Protein AF-A0AAD0U2V0-F1 (afdb_monomer)

Solvent-accessible surface area (backbone atoms only — not comparable to full-atom values): 5505 Å² total; per-residue (Å²): 128,58,33,36,34,56,48,86,55,81,81,48,82,81,71,59,89,82,63,48,70,65,32,49,54,41,51,51,55,47,60,78,68,34,61,92,52,32,42,42,55,69,56,50,54,50,53,26,47,76,68,74,39,52,74,67,54,44,52,52,25,54,48,51,34,39,76,74,47,47,35,44,78,46,70,86,82,62,88,74,77,80,71,85,75,82,80,78,79,133

Radius of gyration: 14.72 Å; Cα contacts (8 Å, |Δi|>4): 85; chains: 1; bounding box: 36×40×38 Å

Structure (mmCIF, N/CA/C/O backbone):
data_AF-A0AAD0U2V0-F1
#
_entry.id   AF-A0AAD0U2V0-F1
#
loop_
_atom_site.group_PDB
_atom_site.id
_atom_site.type_symbol
_atom_site.label_atom_id
_atom_site.label_alt_id
_atom_site.label_comp_id
_atom_site.label_asym_id
_atom_site.label_entity_id
_atom_site.label_seq_id
_atom_site.pdbx_PDB_ins_code
_atom_site.Cartn_x
_atom_site.Cartn_y
_atom_site.Cartn_z
_atom_site.occupancy
_atom_site.B_iso_or_equiv
_atom_site.auth_seq_id
_atom_site.auth_comp_id
_atom_site.auth_asym_id
_atom_site.auth_atom_id
_atom_site.pdbx_PDB_model_num
ATOM 1 N N . MET A 1 1 ? 4.530 1.066 17.735 1.00 51.88 1 MET A N 1
ATOM 2 C CA . MET A 1 1 ? 4.739 1.765 16.442 1.00 51.88 1 MET A CA 1
ATOM 3 C C . MET A 1 1 ? 3.500 1.555 15.587 1.00 51.88 1 MET A C 1
ATOM 5 O O . MET A 1 1 ? 2.945 0.467 15.692 1.00 51.88 1 MET A O 1
ATOM 9 N N . PRO A 1 2 ? 3.050 2.547 14.798 1.00 62.94 2 PRO A N 1
ATOM 10 C CA . PRO A 1 2 ? 1.899 2.375 13.913 1.00 62.94 2 PRO A CA 1
ATOM 11 C C . PRO A 1 2 ? 2.189 1.261 12.900 1.00 62.94 2 PRO A C 1
ATOM 13 O O . PRO A 1 2 ? 3.257 1.238 12.272 1.00 62.94 2 PRO A O 1
ATOM 16 N N . LEU A 1 3 ? 1.260 0.315 12.809 1.00 72.62 3 LEU A N 1
ATOM 17 C CA . LEU A 1 3 ? 1.320 -0.827 11.902 1.00 72.62 3 LEU A CA 1
ATOM 18 C C . LEU A 1 3 ? 0.342 -0.591 10.756 1.00 72.62 3 LEU A C 1
ATOM 20 O O . LEU A 1 3 ? -0.753 -0.081 10.971 1.00 72.62 3 LEU A O 1
ATOM 24 N N . ILE A 1 4 ? 0.753 -0.972 9.560 1.00 74.12 4 ILE A N 1
ATOM 25 C CA . ILE A 1 4 ? -0.063 -1.044 8.359 1.00 74.12 4 ILE A CA 1
ATOM 26 C C . ILE A 1 4 ? -0.467 -2.510 8.228 1.00 74.12 4 ILE A C 1
ATOM 28 O O . ILE A 1 4 ? 0.408 -3.377 8.178 1.00 74.12 4 ILE A O 1
ATOM 32 N N . LYS A 1 5 ? -1.766 -2.802 8.243 1.00 77.12 5 LYS A N 1
ATOM 33 C CA . LYS A 1 5 ? -2.296 -4.134 7.928 1.00 77.12 5 LYS A CA 1
ATOM 34 C C . LYS A 1 5 ? -2.811 -4.130 6.498 1.00 77.12 5 LYS A C 1
ATOM 36 O O . LYS A 1 5 ? -3.499 -3.188 6.115 1.00 77.12 5 LYS A O 1
ATOM 41 N N . PHE A 1 6 ? -2.506 -5.180 5.744 1.00 71.62 6 PHE A N 1
ATOM 42 C CA . PHE A 1 6 ? -3.088 -5.375 4.419 1.00 71.62 6 PHE A CA 1
ATOM 43 C C . PHE A 1 6 ? -4.485 -5.954 4.583 1.00 71.62 6 PHE A C 1
ATOM 45 O O . PHE A 1 6 ? -4.675 -6.992 5.225 1.00 71.62 6 PHE A O 1
ATOM 52 N N . THR A 1 7 ? -5.462 -5.279 4.000 1.00 66.25 7 THR A N 1
ATOM 53 C CA . THR A 1 7 ? -6.814 -5.800 3.853 1.00 66.25 7 THR A CA 1
ATOM 54 C C . THR A 1 7 ? -6.781 -6.629 2.579 1.00 66.25 7 THR A C 1
ATOM 56 O O . THR A 1 7 ? -6.874 -6.097 1.480 1.00 66.25 7 THR A O 1
ATOM 59 N N . VAL A 1 8 ? -6.511 -7.932 2.695 1.00 59.03 8 VAL A N 1
ATOM 60 C CA . VAL A 1 8 ? -6.450 -8.805 1.516 1.00 59.03 8 VAL A CA 1
ATOM 61 C C . VAL A 1 8 ? -7.841 -8.865 0.887 1.00 59.03 8 VAL A C 1
ATOM 63 O O . VAL A 1 8 ? -8.681 -9.652 1.311 1.00 59.03 8 VAL A O 1
ATOM 66 N N . VAL A 1 9 ? -8.075 -8.054 -0.141 1.00 54.06 9 VAL A N 1
ATOM 67 C CA . VAL A 1 9 ? -9.146 -8.270 -1.111 1.00 54.06 9 VAL A CA 1
ATOM 68 C C . VAL A 1 9 ? -8.460 -8.641 -2.418 1.00 54.06 9 VAL A C 1
ATOM 70 O O . VAL A 1 9 ? -8.234 -7.817 -3.299 1.00 54.06 9 VAL A O 1
ATOM 73 N N . ALA A 1 10 ? -8.082 -9.918 -2.512 1.00 50.00 10 ALA A N 1
ATOM 74 C CA . ALA A 1 10 ? -7.487 -10.512 -3.710 1.00 50.00 10 ALA A CA 1
ATOM 75 C C . ALA A 1 10 ? -8.385 -10.371 -4.959 1.00 50.00 10 ALA A C 1
ATOM 77 O O . ALA A 1 10 ? -7.910 -10.555 -6.074 1.00 50.00 10 ALA A O 1
ATOM 78 N N . GLU A 1 11 ? -9.658 -10.007 -4.783 1.00 46.75 11 GLU A N 1
ATOM 79 C CA . GLU A 1 11 ? -10.610 -9.774 -5.870 1.00 46.75 11 GLU A CA 1
ATOM 80 C C . GLU A 1 11 ? -10.412 -8.431 -6.598 1.00 46.75 11 GLU A C 1
ATOM 82 O O . GLU A 1 11 ? -10.847 -8.319 -7.739 1.00 46.75 11 GLU A O 1
ATOM 87 N N . ARG A 1 12 ? -9.733 -7.431 -6.004 1.00 51.06 12 ARG A N 1
ATOM 88 C CA . ARG A 1 12 ? -9.543 -6.097 -6.629 1.00 51.06 12 ARG A CA 1
ATOM 89 C C . ARG A 1 12 ? -8.196 -5.882 -7.318 1.00 51.06 12 ARG A C 1
ATOM 91 O O . ARG A 1 12 ? -8.101 -5.083 -8.240 1.00 51.06 12 ARG A O 1
ATOM 98 N N . LEU A 1 13 ? -7.181 -6.669 -6.955 1.00 53.88 13 LEU A N 1
ATOM 99 C CA . LEU A 1 13 ? -5.821 -6.560 -7.508 1.00 53.88 13 LEU A CA 1
ATOM 100 C C . LEU A 1 13 ? -5.728 -6.785 -9.029 1.00 53.88 13 LEU A C 1
ATOM 102 O O . LEU A 1 13 ? -4.702 -6.465 -9.618 1.00 53.88 13 LEU A O 1
ATOM 106 N N . PHE A 1 14 ? -6.765 -7.343 -9.660 1.00 51.62 14 PHE A N 1
ATOM 107 C CA . PHE A 1 14 ? -6.774 -7.638 -11.093 1.00 51.62 14 PHE A CA 1
ATOM 108 C C . PHE A 1 14 ? -7.612 -6.660 -11.938 1.00 51.62 14 PHE A C 1
ATOM 110 O O . PHE A 1 14 ? -7.636 -6.837 -13.155 1.00 51.62 14 PHE A O 1
ATOM 117 N N . VAL A 1 15 ? -8.306 -5.671 -11.343 1.00 52.38 15 VAL A N 1
ATOM 118 C CA . VAL A 1 15 ? -9.280 -4.826 -12.081 1.00 52.38 15 VAL A CA 1
ATOM 119 C C . VAL A 1 15 ? -9.358 -3.354 -11.616 1.00 52.38 15 VAL A C 1
ATOM 121 O O . VAL A 1 15 ? -10.210 -2.625 -12.108 1.00 52.38 15 VAL A O 1
ATOM 124 N N . ASP A 1 16 ? -8.512 -2.871 -10.699 1.00 59.19 16 ASP A N 1
ATOM 125 C CA . ASP A 1 16 ? -8.549 -1.444 -10.323 1.00 59.19 16 ASP A CA 1
ATOM 126 C C . ASP A 1 16 ? -7.651 -0.594 -11.238 1.00 59.19 16 ASP A C 1
ATOM 128 O O . ASP A 1 16 ? -6.463 -0.411 -10.976 1.00 59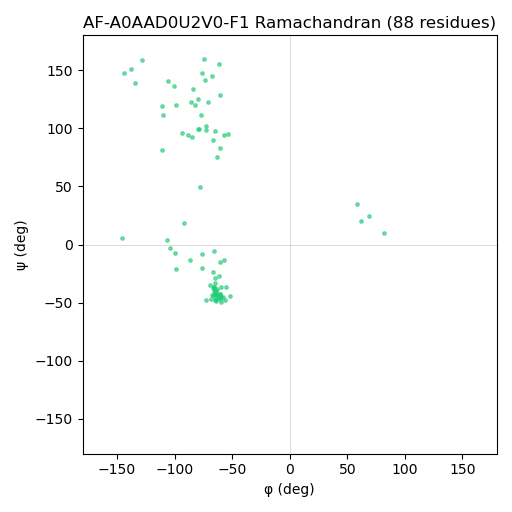.19 16 ASP A O 1
ATOM 132 N N . ASP A 1 17 ? -8.253 -0.016 -12.284 1.00 64.69 17 ASP A N 1
ATOM 133 C CA . ASP A 1 17 ? -7.662 1.048 -13.122 1.00 64.69 17 ASP A CA 1
ATOM 134 C C . ASP A 1 17 ? -7.445 2.369 -12.345 1.00 64.69 17 ASP A C 1
ATOM 136 O O . ASP A 1 17 ? -6.892 3.333 -12.876 1.00 64.69 17 ASP A O 1
ATOM 140 N N . GLU A 1 18 ? -7.897 2.434 -11.089 1.00 73.38 18 GLU A N 1
ATOM 141 C CA . GLU A 1 18 ? -7.797 3.608 -10.217 1.00 73.38 18 GLU A CA 1
ATOM 142 C C . GLU A 1 18 ? -6.468 3.685 -9.452 1.00 73.38 18 GLU A C 1
ATOM 144 O O . GLU A 1 18 ? -6.159 4.737 -8.899 1.00 73.38 18 GLU A O 1
ATOM 149 N N . LEU A 1 19 ? -5.677 2.602 -9.419 1.00 78.12 19 LEU A N 1
ATOM 150 C CA . LEU A 1 19 ? -4.412 2.572 -8.687 1.00 78.12 19 LEU A CA 1
ATOM 151 C C . LEU A 1 19 ? -3.267 3.133 -9.538 1.00 78.12 19 LEU A C 1
ATOM 153 O O . LEU A 1 19 ? -2.944 2.609 -10.608 1.00 78.12 19 LEU A O 1
ATOM 157 N N . SER A 1 20 ? -2.596 4.166 -9.035 1.00 85.06 20 SER A N 1
ATOM 158 C CA . SER A 1 20 ? -1.412 4.724 -9.678 1.00 85.06 20 SER A CA 1
ATOM 159 C C . SER A 1 20 ? -0.277 3.699 -9.784 1.00 85.06 20 SER A C 1
ATOM 161 O O . SER A 1 20 ? -0.155 2.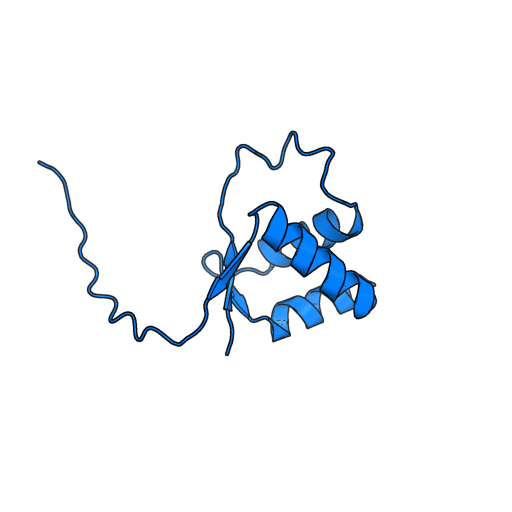762 -8.990 1.00 85.06 20 SER A O 1
ATOM 163 N N . MET A 1 21 ? 0.619 3.900 -10.754 1.00 84.44 21 MET A N 1
ATOM 164 C CA . MET A 1 21 ? 1.810 3.054 -10.901 1.00 84.44 21 MET A CA 1
ATOM 165 C C . MET A 1 21 ? 2.705 3.089 -9.653 1.00 84.44 21 MET A C 1
ATOM 167 O O . MET A 1 21 ? 3.237 2.049 -9.264 1.00 84.44 21 MET A O 1
ATOM 171 N N . ASP A 1 22 ? 2.821 4.251 -9.002 1.00 85.31 22 ASP A N 1
ATOM 172 C CA . ASP A 1 22 ? 3.569 4.418 -7.750 1.00 85.31 22 ASP A CA 1
ATOM 173 C C . ASP A 1 22 ? 2.895 3.636 -6.606 1.00 85.31 22 ASP A C 1
ATOM 175 O O . ASP A 1 22 ? 3.568 2.930 -5.849 1.00 85.31 22 ASP A O 1
ATOM 179 N N . GLY A 1 23 ? 1.561 3.691 -6.521 1.00 84.31 23 GLY A N 1
ATOM 180 C CA . GLY A 1 23 ? 0.742 2.917 -5.586 1.00 84.31 23 GLY A CA 1
ATOM 181 C C . GLY A 1 23 ? 0.885 1.410 -5.782 1.00 84.31 23 GLY A C 1
ATOM 182 O O . GLY A 1 23 ? 1.092 0.674 -4.814 1.00 84.31 23 GLY A O 1
ATOM 183 N N . LEU A 1 24 ? 0.866 0.942 -7.030 1.00 83.75 24 LEU A N 1
ATOM 184 C CA . LEU A 1 24 ? 1.033 -0.468 -7.382 1.00 83.75 24 LEU A CA 1
ATOM 185 C C . LEU A 1 24 ? 2.449 -0.968 -7.078 1.00 83.75 24 LEU A C 1
ATOM 187 O O . LEU A 1 24 ? 2.617 -2.043 -6.493 1.00 83.75 24 LEU A O 1
ATOM 191 N N . GLN A 1 25 ? 3.470 -0.179 -7.420 1.00 84.81 25 GLN A N 1
ATOM 192 C CA . GLN A 1 25 ? 4.864 -0.502 -7.123 1.00 84.81 25 GLN A CA 1
ATOM 193 C C . GLN A 1 25 ? 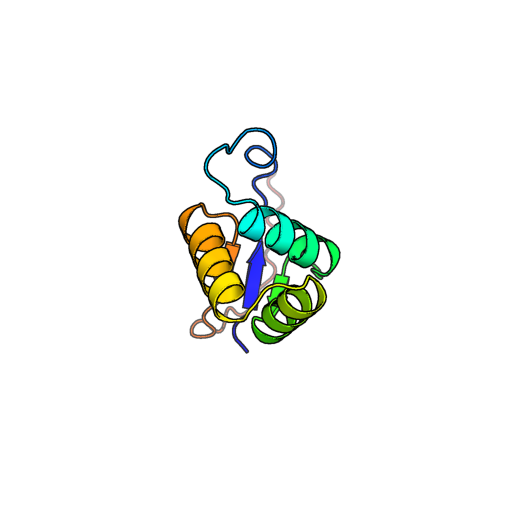5.102 -0.576 -5.612 1.00 84.81 25 GLN A C 1
ATOM 195 O O . GLN A 1 25 ? 5.716 -1.531 -5.122 1.00 84.81 25 GLN A O 1
ATOM 200 N N . LEU A 1 26 ? 4.575 0.394 -4.860 1.00 85.50 26 LEU A N 1
ATOM 201 C CA . LEU A 1 26 ? 4.670 0.391 -3.409 1.00 85.50 26 LEU A CA 1
ATOM 202 C C . LEU A 1 26 ? 3.916 -0.805 -2.819 1.00 85.50 26 LEU A C 1
ATOM 204 O O . LEU A 1 26 ? 4.481 -1.527 -2.001 1.00 85.50 26 LEU A O 1
ATOM 208 N N . LEU A 1 27 ? 2.687 -1.080 -3.259 1.00 83.56 27 LEU A N 1
ATOM 209 C CA . LEU A 1 27 ? 1.895 -2.218 -2.789 1.00 83.56 27 LEU A CA 1
ATOM 210 C C . LEU A 1 27 ? 2.617 -3.551 -3.013 1.00 83.56 27 LEU A C 1
ATOM 212 O O . LEU A 1 27 ? 2.685 -4.363 -2.090 1.00 83.56 27 LEU A O 1
ATOM 216 N N . ALA A 1 28 ? 3.210 -3.761 -4.189 1.00 83.00 28 ALA A N 1
ATOM 217 C CA . ALA A 1 28 ? 3.990 -4.960 -4.484 1.00 83.00 28 ALA A CA 1
ATOM 218 C C . ALA A 1 28 ? 5.180 -5.108 -3.522 1.00 83.00 28 ALA A C 1
ATOM 220 O O . ALA A 1 28 ? 5.342 -6.155 -2.888 1.00 83.00 28 ALA A O 1
ATOM 221 N N . ALA A 1 29 ? 5.965 -4.042 -3.337 1.00 83.19 29 ALA A N 1
ATOM 222 C CA . ALA A 1 29 ? 7.100 -4.039 -2.416 1.00 83.19 29 ALA A CA 1
ATOM 223 C C . ALA A 1 29 ? 6.671 -4.320 -0.967 1.00 83.19 29 ALA A C 1
ATOM 225 O O . ALA A 1 29 ? 7.312 -5.094 -0.249 1.00 83.19 29 ALA A O 1
ATOM 226 N N . LEU A 1 30 ? 5.565 -3.714 -0.545 1.00 83.31 30 LEU A N 1
ATOM 227 C CA . LEU A 1 30 ? 4.991 -3.862 0.782 1.00 83.31 30 LEU A CA 1
ATOM 228 C C . LEU A 1 30 ? 4.474 -5.284 1.036 1.00 83.31 30 LEU A C 1
ATOM 230 O O . LEU A 1 30 ? 4.764 -5.845 2.092 1.00 83.31 30 LEU A O 1
ATOM 234 N N . VAL A 1 31 ? 3.764 -5.888 0.079 1.00 79.94 31 VAL A N 1
ATOM 235 C CA . VAL A 1 31 ? 3.242 -7.261 0.178 1.00 79.94 31 VAL A CA 1
ATOM 236 C C . VAL A 1 31 ? 4.386 -8.270 0.241 1.00 79.94 31 VAL A C 1
ATOM 238 O O . VAL A 1 31 ? 4.390 -9.111 1.145 1.00 79.94 31 VAL A O 1
ATOM 241 N N . SER A 1 32 ? 5.385 -8.154 -0.641 1.00 77.56 32 SER A N 1
ATOM 242 C CA . SER A 1 32 ?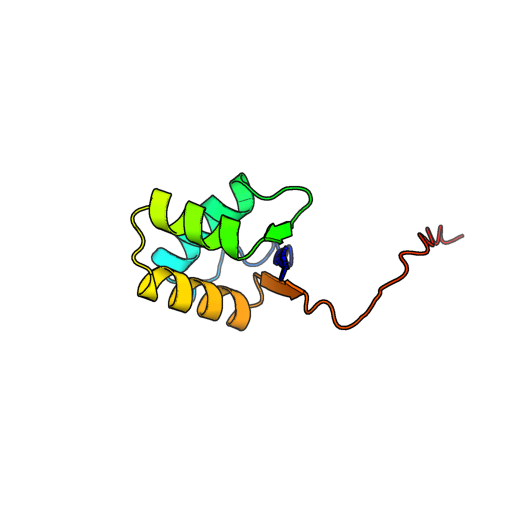 6.541 -9.064 -0.687 1.00 77.56 32 SER A CA 1
ATOM 243 C C . SER A 1 32 ? 7.382 -9.051 0.589 1.00 77.56 32 SER A C 1
ATOM 245 O O . SER A 1 32 ? 8.005 -10.056 0.922 1.00 77.56 32 SER A O 1
ATOM 247 N N . ASN A 1 33 ? 7.380 -7.936 1.321 1.00 79.06 33 ASN A N 1
ATOM 248 C CA . ASN A 1 33 ? 8.142 -7.768 2.560 1.00 79.06 33 ASN A CA 1
ATOM 249 C C . ASN A 1 33 ? 7.261 -7.781 3.819 1.00 79.06 33 ASN A C 1
ATOM 251 O O . ASN A 1 33 ? 7.749 -7.572 4.935 1.00 79.06 33 ASN A O 1
ATOM 255 N N . SER A 1 34 ? 5.959 -8.024 3.665 1.00 75.69 34 SER A N 1
ATOM 256 C CA . SER A 1 34 ? 5.041 -8.116 4.792 1.00 75.69 34 SER A CA 1
ATOM 257 C C . SER A 1 34 ? 5.250 -9.425 5.550 1.00 75.69 34 SER A C 1
ATOM 259 O O . SER A 1 34 ? 5.445 -10.495 4.972 1.00 75.69 34 SER A O 1
ATOM 261 N N . LYS A 1 35 ? 5.162 -9.366 6.880 1.00 72.19 35 LYS A N 1
ATOM 262 C CA . LYS A 1 35 ? 5.139 -10.565 7.722 1.00 72.19 35 LYS A CA 1
ATOM 263 C C . LYS A 1 35 ? 3.748 -10.687 8.323 1.00 72.19 35 LYS A C 1
ATOM 265 O O . LYS A 1 35 ? 3.314 -9.797 9.046 1.00 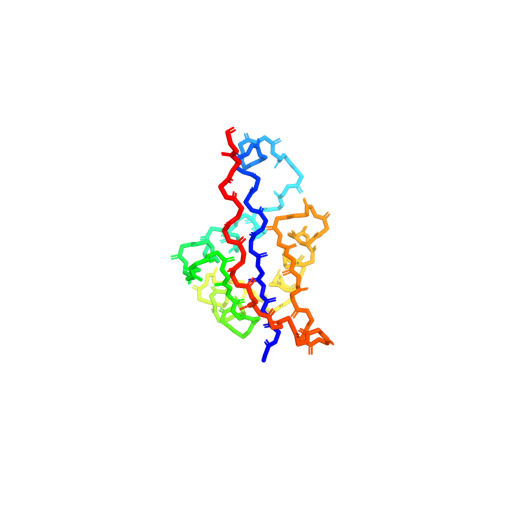72.19 35 LYS A O 1
ATOM 270 N N . MET A 1 36 ? 3.052 -11.787 8.026 1.00 68.69 36 MET A N 1
ATOM 271 C CA . MET A 1 36 ? 1.670 -12.031 8.478 1.00 68.69 36 MET A CA 1
ATOM 272 C C . MET A 1 36 ? 0.667 -10.949 8.028 1.00 68.69 36 MET A C 1
ATOM 274 O O . MET A 1 36 ? -0.248 -10.611 8.775 1.00 68.69 36 MET A O 1
ATOM 278 N N . GLY A 1 37 ? 0.844 -10.374 6.833 1.00 71.56 37 GLY A N 1
ATOM 279 C CA . GLY A 1 37 ? -0.071 -9.347 6.325 1.00 71.56 37 GLY A CA 1
ATOM 280 C C . GLY A 1 37 ? -0.000 -8.024 7.095 1.00 71.56 37 GLY A C 1
ATOM 281 O O . GLY A 1 37 ? -0.959 -7.252 7.085 1.00 71.56 37 GLY A O 1
ATOM 282 N N . ALA A 1 38 ? 1.126 -7.738 7.753 1.00 76.75 38 ALA A N 1
ATOM 283 C CA . ALA A 1 38 ? 1.373 -6.453 8.387 1.00 76.75 38 ALA A CA 1
ATOM 284 C C . ALA A 1 38 ? 2.809 -5.967 8.158 1.00 76.75 38 ALA A C 1
ATOM 286 O O . ALA A 1 38 ? 3.752 -6.757 8.04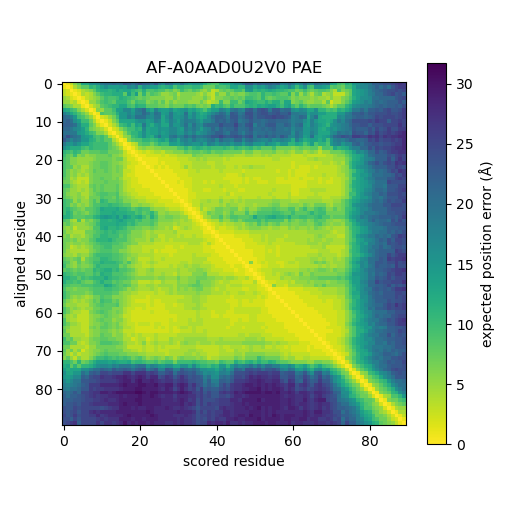7 1.00 76.75 38 ALA A O 1
ATOM 287 N N . ILE A 1 39 ? 2.976 -4.646 8.136 1.00 82.94 39 ILE A N 1
ATOM 288 C CA . ILE A 1 39 ? 4.273 -3.978 8.061 1.00 82.94 39 ILE A CA 1
ATOM 289 C C . ILE A 1 39 ? 4.265 -2.694 8.895 1.00 82.94 39 ILE A C 1
ATOM 291 O O . ILE A 1 39 ? 3.243 -2.037 9.058 1.00 82.94 39 ILE A O 1
ATOM 295 N N . SER A 1 40 ? 5.398 -2.315 9.487 1.00 83.12 40 SER A N 1
ATOM 296 C CA . SER A 1 40 ? 5.477 -1.038 10.216 1.00 83.12 40 SER A CA 1
ATOM 297 C C . SER A 1 40 ? 5.582 0.143 9.250 1.00 83.12 40 SER A C 1
ATOM 299 O O . SER A 1 40 ? 6.259 0.025 8.232 1.00 83.12 40 SER A O 1
ATOM 301 N N . LYS A 1 41 ? 5.022 1.312 9.601 1.00 79.69 41 LYS A N 1
ATOM 302 C CA . LYS A 1 41 ? 5.135 2.521 8.754 1.00 79.69 41 LYS A CA 1
ATOM 303 C C . LYS A 1 41 ? 6.592 2.886 8.431 1.00 79.69 41 LYS A C 1
ATOM 305 O O . LYS A 1 41 ? 6.891 3.289 7.319 1.00 79.69 41 LYS A O 1
ATOM 310 N N . ARG A 1 42 ? 7.522 2.692 9.379 1.00 81.50 42 ARG A N 1
ATOM 311 C CA . ARG A 1 42 ? 8.958 2.924 9.127 1.00 81.50 42 ARG A CA 1
ATOM 312 C C . ARG A 1 42 ? 9.528 1.967 8.079 1.00 81.50 42 ARG A C 1
ATOM 314 O O . ARG A 1 42 ? 10.262 2.415 7.214 1.00 81.50 42 ARG A O 1
ATOM 321 N N . HIS A 1 43 ? 9.174 0.683 8.144 1.00 81.62 43 HIS A N 1
ATOM 322 C CA . HIS A 1 43 ? 9.593 -0.282 7.124 1.00 81.62 43 HIS A CA 1
ATOM 323 C C . HIS A 1 43 ? 8.958 0.010 5.764 1.00 81.62 43 HIS A C 1
ATOM 325 O O . HIS A 1 43 ? 9.636 -0.111 4.757 1.00 81.62 43 HIS A O 1
ATOM 331 N N . ALA A 1 44 ? 7.698 0.448 5.733 1.00 83.31 44 ALA A N 1
ATOM 332 C CA . ALA A 1 44 ? 7.043 0.838 4.489 1.00 83.31 44 ALA A CA 1
ATOM 333 C C . ALA A 1 44 ? 7.767 2.000 3.788 1.00 83.31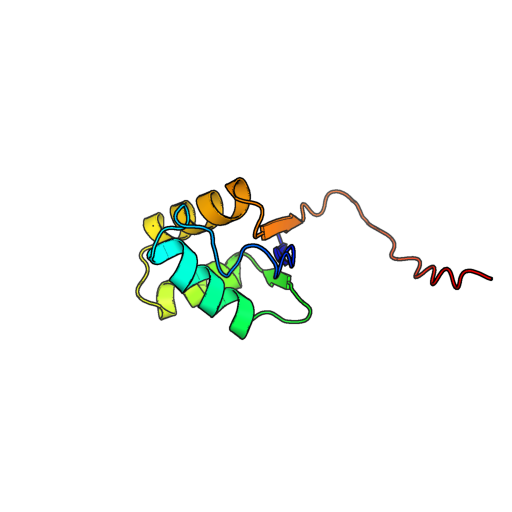 44 ALA A C 1
ATOM 335 O O . ALA A 1 44 ? 8.000 1.942 2.586 1.00 83.31 44 ALA A O 1
ATOM 336 N N . VAL A 1 45 ? 8.192 3.014 4.550 1.00 85.06 45 VAL A N 1
ATOM 337 C CA . VAL A 1 45 ? 8.974 4.137 4.011 1.00 85.06 45 VAL A CA 1
ATOM 338 C C . VAL A 1 45 ? 10.337 3.676 3.489 1.00 85.06 45 VAL A C 1
ATOM 340 O O . VAL A 1 45 ? 10.733 4.097 2.409 1.00 85.06 45 VAL A O 1
ATOM 343 N N . LEU A 1 46 ? 11.031 2.789 4.211 1.00 87.12 46 LEU A N 1
ATOM 344 C CA . LEU A 1 46 ? 12.314 2.237 3.756 1.00 87.12 46 LEU A CA 1
ATOM 345 C C . LEU A 1 46 ? 12.165 1.485 2.426 1.00 87.12 46 LEU A C 1
ATOM 347 O O . LEU A 1 46 ? 12.903 1.754 1.483 1.00 87.12 46 LEU A O 1
ATOM 351 N N . LEU A 1 47 ? 11.158 0.619 2.317 1.00 85.81 47 LEU A N 1
ATOM 352 C CA . LEU A 1 47 ? 10.889 -0.124 1.086 1.00 85.81 47 LEU A CA 1
ATOM 353 C C . LEU A 1 47 ? 10.521 0.794 -0.080 1.00 85.81 47 LEU A C 1
ATOM 355 O O . LEU A 1 47 ? 10.962 0.553 -1.199 1.00 85.81 47 LEU A O 1
ATOM 359 N N . GLY A 1 48 ? 9.756 1.859 0.171 1.00 84.00 48 GLY A N 1
ATOM 360 C CA . GLY A 1 48 ? 9.468 2.870 -0.844 1.00 84.00 48 GLY A CA 1
ATOM 361 C C . GLY A 1 48 ? 10.745 3.539 -1.358 1.00 84.00 48 GLY A C 1
ATOM 362 O O . GLY A 1 48 ? 10.948 3.629 -2.566 1.00 84.00 48 GLY A O 1
ATOM 363 N N . THR A 1 49 ? 11.656 3.918 -0.456 1.00 85.69 49 THR A N 1
ATOM 364 C CA . THR A 1 49 ? 12.938 4.523 -0.854 1.00 85.69 49 THR A CA 1
ATOM 365 C C . THR A 1 49 ? 13.847 3.555 -1.612 1.00 85.69 49 THR A C 1
ATOM 367 O O . THR A 1 49 ? 14.497 3.962 -2.570 1.00 85.69 49 THR A O 1
ATOM 370 N N . GLU A 1 50 ? 13.860 2.271 -1.244 1.00 87.75 50 GLU A N 1
ATOM 371 C CA . GLU A 1 50 ? 14.590 1.222 -1.974 1.00 87.75 50 GLU A CA 1
ATOM 372 C C . GLU A 1 50 ? 14.007 0.974 -3.376 1.00 87.75 50 GLU A C 1
ATOM 374 O O . GLU A 1 50 ? 14.718 0.529 -4.274 1.00 87.75 50 GLU A O 1
ATOM 379 N N . ASN A 1 51 ? 12.733 1.317 -3.585 1.00 82.69 51 ASN A N 1
ATOM 380 C CA . ASN A 1 51 ? 12.035 1.252 -4.869 1.00 82.69 51 ASN A CA 1
ATOM 381 C C . ASN A 1 51 ? 12.103 2.564 -5.674 1.00 82.69 51 ASN A C 1
ATOM 383 O O . ASN A 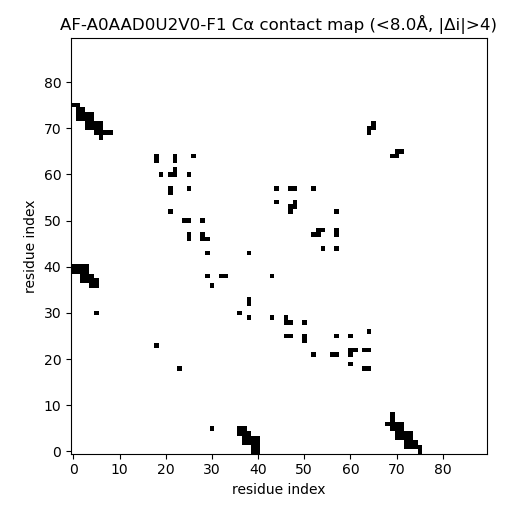1 51 ? 11.329 2.747 -6.610 1.00 82.69 51 ASN A O 1
ATOM 387 N N . ASN A 1 52 ? 13.044 3.458 -5.351 1.00 84.69 52 ASN A N 1
ATOM 388 C CA . ASN A 1 52 ? 13.239 4.763 -5.997 1.00 84.69 52 ASN A CA 1
ATOM 389 C C . ASN A 1 52 ? 12.051 5.734 -5.877 1.00 84.69 52 ASN A C 1
ATOM 391 O O . ASN A 1 52 ? 11.976 6.692 -6.643 1.00 84.69 52 ASN A O 1
ATOM 395 N N . LEU A 1 53 ? 11.149 5.536 -4.911 1.00 85.44 53 LEU A N 1
ATOM 396 C CA . LEU A 1 53 ? 10.094 6.507 -4.627 1.00 85.44 53 LEU A CA 1
ATOM 397 C C . LEU A 1 53 ? 10.623 7.602 -3.698 1.00 85.44 53 LEU A C 1
ATOM 399 O O . LEU A 1 53 ? 11.265 7.339 -2.673 1.00 85.44 53 LEU A O 1
ATOM 403 N N . HIS A 1 54 ? 10.326 8.853 -4.037 1.00 88.38 54 HIS A N 1
ATOM 404 C CA . HIS A 1 54 ? 10.585 9.986 -3.160 1.00 88.38 54 HIS A CA 1
ATOM 405 C C . HIS A 1 54 ? 9.582 10.030 -2.007 1.00 88.38 54 HIS A C 1
ATOM 407 O O . HIS A 1 54 ? 8.484 9.486 -2.081 1.00 88.38 54 HIS A O 1
ATOM 413 N N . LYS A 1 55 ? 9.945 10.728 -0.926 1.00 84.31 55 LYS A N 1
ATOM 414 C CA . LYS A 1 55 ? 9.127 10.801 0.293 1.00 84.31 55 LYS A CA 1
ATOM 415 C C . LYS A 1 55 ? 7.671 11.210 0.019 1.00 84.31 55 LYS A C 1
ATOM 417 O O . LYS A 1 55 ? 6.770 10.589 0.565 1.00 84.31 55 LYS A O 1
ATOM 422 N N . GLU A 1 56 ? 7.463 12.217 -0.825 1.00 87.31 56 GLU A N 1
ATOM 423 C CA . GLU A 1 56 ? 6.129 12.710 -1.192 1.00 87.31 56 GLU A CA 1
ATOM 424 C C . GLU A 1 56 ? 5.328 11.663 -1.981 1.00 87.31 56 GLU A C 1
ATOM 426 O O . GLU A 1 56 ? 4.159 11.440 -1.692 1.00 87.31 56 GLU A O 1
ATOM 431 N N . GLN A 1 57 ? 5.975 10.929 -2.892 1.00 86.50 57 GLN A N 1
ATOM 432 C CA . GLN A 1 57 ? 5.340 9.829 -3.629 1.00 86.50 57 GLN A CA 1
ATOM 433 C C . GLN A 1 57 ? 4.944 8.681 -2.702 1.00 86.50 57 GLN A C 1
ATOM 435 O O . GLN A 1 57 ? 3.870 8.115 -2.852 1.00 86.50 57 GLN A O 1
ATOM 440 N N . ILE A 1 58 ? 5.785 8.354 -1.715 1.00 86.19 58 ILE A N 1
ATOM 441 C CA . ILE A 1 58 ? 5.475 7.321 -0.719 1.00 86.19 58 ILE A CA 1
ATOM 442 C C . ILE A 1 58 ? 4.273 7.738 0.130 1.00 86.19 58 ILE A C 1
ATOM 444 O O . ILE A 1 58 ? 3.420 6.906 0.424 1.00 86.19 58 ILE A O 1
ATOM 448 N N . GLU A 1 59 ? 4.211 9.000 0.558 1.00 87.56 59 GLU A N 1
ATOM 449 C CA . GLU A 1 59 ? 3.085 9.515 1.343 1.00 87.56 59 GLU A CA 1
ATOM 450 C C . GLU A 1 59 ? 1.789 9.483 0.522 1.00 87.56 59 GLU A C 1
ATOM 452 O O . GLU A 1 59 ? 0.822 8.874 0.979 1.00 87.56 59 GLU A O 1
ATOM 457 N N . ASN A 1 60 ? 1.813 9.987 -0.715 1.00 88.81 60 ASN A N 1
ATOM 458 C CA . ASN A 1 60 ? 0.664 9.964 -1.623 1.00 88.81 60 ASN A CA 1
ATOM 459 C C . ASN A 1 60 ? 0.201 8.534 -1.941 1.00 88.81 60 ASN A C 1
ATOM 461 O O . ASN A 1 60 ? -0.986 8.242 -1.863 1.00 88.81 60 ASN A O 1
ATOM 465 N N . ALA A 1 61 ? 1.127 7.618 -2.235 1.00 86.88 61 ALA A N 1
ATOM 466 C CA . ALA A 1 61 ? 0.808 6.219 -2.518 1.00 86.88 61 ALA A CA 1
ATOM 467 C C . ALA A 1 61 ? 0.234 5.493 -1.290 1.00 86.88 61 ALA A C 1
ATOM 469 O O . ALA A 1 61 ? -0.652 4.654 -1.413 1.00 86.88 61 ALA A O 1
ATOM 470 N N . LEU A 1 62 ? 0.713 5.797 -0.079 1.00 85.69 62 LEU A N 1
ATOM 471 C CA . LEU A 1 62 ? 0.133 5.237 1.145 1.00 85.69 62 LEU A CA 1
ATOM 472 C C . LEU A 1 62 ? -1.268 5.787 1.433 1.00 85.69 62 LEU A C 1
ATOM 474 O O . LEU A 1 62 ? -2.086 5.057 1.991 1.00 85.69 62 LEU A O 1
ATOM 478 N N . GLU A 1 63 ? -1.533 7.051 1.112 1.00 87.75 63 GLU A N 1
ATOM 479 C CA . GLU A 1 63 ? -2.873 7.642 1.209 1.00 87.75 63 GLU A CA 1
ATOM 480 C C . GLU A 1 63 ? -3.816 7.032 0.170 1.00 87.75 63 GLU A C 1
ATOM 482 O O . GLU A 1 63 ? -4.875 6.537 0.537 1.00 87.75 63 GLU A O 1
ATOM 487 N N . GLU A 1 64 ? -3.381 6.919 -1.082 1.00 87.06 64 GLU A N 1
ATOM 488 C CA . GLU A 1 64 ? -4.128 6.255 -2.153 1.00 87.06 64 GLU A CA 1
ATOM 489 C C . GLU A 1 64 ? -4.490 4.805 -1.785 1.00 87.06 64 GLU A C 1
ATOM 491 O O . GLU A 1 64 ? -5.647 4.394 -1.872 1.00 87.06 64 GLU A O 1
ATOM 496 N N . LEU A 1 65 ? -3.525 4.025 -1.287 1.00 84.81 65 LEU A N 1
ATOM 497 C CA . LEU A 1 65 ? -3.769 2.649 -0.845 1.00 84.81 65 LEU A CA 1
ATOM 498 C C . LEU A 1 65 ? -4.716 2.566 0.362 1.00 84.81 65 LEU A C 1
ATOM 500 O O . LEU A 1 65 ? -5.389 1.546 0.541 1.00 84.81 65 LEU A O 1
ATOM 504 N N . LEU A 1 66 ? -4.745 3.591 1.217 1.00 85.06 66 LEU A N 1
ATOM 505 C CA . LEU A 1 66 ? -5.686 3.676 2.332 1.00 85.06 66 LEU A CA 1
ATOM 506 C C . LEU A 1 66 ? -7.098 3.975 1.819 1.00 85.06 66 LEU A C 1
ATOM 508 O O . LEU A 1 66 ? -8.038 3.289 2.218 1.00 85.06 66 LEU A O 1
ATOM 512 N N . ASP A 1 67 ? -7.230 4.961 0.935 1.00 84.50 67 ASP A N 1
ATOM 513 C CA . ASP A 1 67 ? -8.507 5.423 0.386 1.00 84.50 67 ASP A CA 1
ATOM 514 C C . ASP A 1 67 ? -9.189 4.333 -0.447 1.00 84.50 67 ASP A C 1
ATOM 516 O O . ASP A 1 67 ? -10.392 4.097 -0.314 1.00 84.50 67 ASP A O 1
ATOM 520 N N . LEU A 1 68 ? -8.404 3.584 -1.223 1.00 81.50 68 LEU A N 1
ATOM 521 C CA . LEU A 1 68 ? -8.872 2.428 -1.993 1.00 81.50 68 LEU A CA 1
ATOM 522 C C . LEU A 1 68 ? -9.110 1.176 -1.121 1.00 81.50 68 LEU A C 1
ATOM 524 O O . LEU A 1 68 ? -9.670 0.177 -1.582 1.00 81.50 68 LEU A O 1
ATOM 528 N N . GLY A 1 69 ? -8.718 1.216 0.157 1.00 77.69 69 GLY A N 1
ATOM 529 C CA . GLY A 1 69 ? -8.965 0.156 1.139 1.00 77.69 69 GLY A CA 1
ATOM 530 C C . GLY A 1 69 ? -7.983 -1.021 1.099 1.00 77.69 69 GLY A C 1
ATOM 531 O O . GLY A 1 69 ? -8.196 -2.018 1.798 1.00 77.69 69 GLY A O 1
ATOM 532 N N . TYR A 1 70 ? -6.889 -0.920 0.337 1.00 79.75 70 TYR A N 1
ATOM 533 C CA . TYR A 1 70 ? -5.832 -1.940 0.276 1.00 79.75 70 TYR A CA 1
ATOM 534 C C . TYR A 1 70 ? -5.094 -2.099 1.606 1.00 79.75 70 TYR A C 1
ATOM 536 O O . TYR A 1 70 ? -4.659 -3.200 1.968 1.00 79.75 70 TYR A O 1
ATOM 544 N N . ILE A 1 71 ? -4.957 -1.005 2.354 1.00 81.94 71 ILE A N 1
ATOM 545 C CA . ILE A 1 71 ? -4.297 -0.997 3.656 1.00 81.94 71 ILE A CA 1
ATOM 546 C C . ILE A 1 71 ? -5.162 -0.347 4.731 1.00 81.94 71 ILE A C 1
ATOM 548 O O . ILE A 1 71 ? -6.044 0.456 4.459 1.00 81.94 71 ILE A O 1
ATOM 552 N N . SER A 1 72 ? -4.872 -0.666 5.989 1.00 81.75 72 SER A N 1
ATOM 553 C CA . SER A 1 72 ? -5.445 0.011 7.150 1.00 81.75 72 SER A CA 1
ATOM 554 C C . SER A 1 72 ? -4.367 0.335 8.178 1.00 81.75 72 SER A C 1
ATOM 556 O O . SER A 1 72 ? -3.469 -0.470 8.459 1.00 81.75 72 SER A O 1
ATOM 558 N N . TYR A 1 73 ? -4.452 1.525 8.774 1.00 79.38 73 TYR A N 1
ATOM 559 C CA . TYR A 1 73 ? -3.587 1.901 9.885 1.00 79.38 73 TYR A CA 1
ATOM 560 C C . TYR A 1 73 ? -4.131 1.340 11.199 1.00 79.38 73 TYR A C 1
ATOM 562 O O . TYR A 1 73 ? -5.215 1.690 11.656 1.00 79.38 73 TYR A O 1
ATOM 570 N N . CYS A 1 74 ? -3.337 0.513 11.870 1.00 68.88 74 CYS A N 1
ATOM 571 C CA . CYS A 1 74 ? -3.590 0.125 13.249 1.00 68.88 74 CYS A CA 1
ATOM 572 C C . CYS A 1 74 ? -3.119 1.244 14.184 1.00 68.88 74 CYS A C 1
ATOM 574 O O . CYS A 1 74 ? -1.925 1.344 14.500 1.00 68.88 74 CYS A O 1
ATOM 576 N N . SER A 1 75 ? -4.051 2.071 14.658 1.00 57.16 75 SER A N 1
ATOM 577 C CA . SER A 1 75 ? -3.805 2.931 15.812 1.00 57.16 75 SER A CA 1
ATOM 578 C C . SER A 1 75 ? -3.744 2.054 17.067 1.00 57.16 75 SER A C 1
ATOM 580 O O . SER A 1 75 ? -4.650 1.291 17.388 1.00 57.16 75 SER A O 1
ATOM 582 N N . HIS A 1 76 ? -2.632 2.112 17.796 1.00 50.72 76 HIS A N 1
ATOM 583 C CA . HIS A 1 76 ? -2.480 1.408 19.073 1.00 50.72 76 HIS A CA 1
ATOM 584 C C . HIS A 1 76 ? -3.204 2.162 20.208 1.00 50.72 76 HIS A C 1
ATOM 586 O O . HIS A 1 76 ? -2.613 2.435 21.248 1.00 50.72 76 HIS A O 1
ATOM 592 N N . THR A 1 77 ? -4.472 2.538 20.017 1.00 43.06 77 THR A N 1
ATOM 593 C CA . THR A 1 77 ? -5.326 3.023 21.118 1.00 43.06 77 THR A CA 1
ATOM 594 C C . THR A 1 77 ? -6.273 1.957 21.655 1.00 43.06 77 THR A C 1
ATOM 596 O O . THR A 1 77 ? -6.844 2.150 22.723 1.00 43.06 77 THR A O 1
ATOM 599 N N . ALA A 1 78 ? -6.355 0.783 21.029 1.00 41.50 78 ALA A N 1
ATOM 600 C CA . ALA A 1 78 ? -6.968 -0.381 21.647 1.00 41.50 78 ALA A CA 1
ATOM 601 C C . ALA A 1 78 ? -5.886 -1.409 21.974 1.00 41.50 78 ALA A C 1
ATOM 603 O O . ALA A 1 78 ? -5.283 -2.030 21.101 1.00 41.50 78 ALA A O 1
ATOM 604 N N . ARG A 1 79 ? -5.652 -1.598 23.271 1.00 42.00 79 ARG A N 1
ATOM 605 C CA . ARG A 1 79 ? -5.051 -2.806 23.827 1.00 42.00 79 ARG A CA 1
ATOM 606 C C . ARG A 1 79 ? -6.023 -3.954 23.532 1.00 42.00 79 ARG A C 1
ATOM 608 O O . ARG A 1 79 ? -6.765 -4.369 24.414 1.00 42.00 79 ARG A O 1
ATOM 615 N N . GLU A 1 80 ? -6.069 -4.426 22.288 1.00 43.09 80 GLU A N 1
ATOM 616 C CA . GLU A 1 80 ? -6.748 -5.670 21.941 1.00 43.09 80 GLU A CA 1
ATOM 617 C C . GLU A 1 80 ? -5.958 -6.795 22.602 1.00 43.09 80 GLU A C 1
ATOM 619 O O . GLU A 1 80 ? -4.982 -7.331 22.076 1.00 43.09 80 GLU A O 1
ATOM 624 N N . SER A 1 81 ? -6.355 -7.113 23.833 1.00 39.94 81 SER A N 1
ATOM 625 C CA . SER A 1 81 ? -6.115 -8.412 2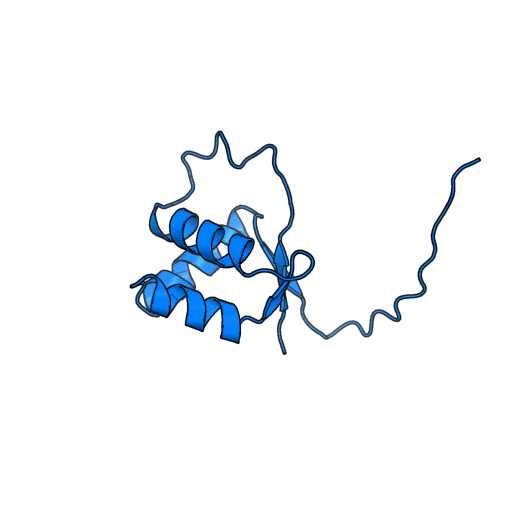4.429 1.00 39.94 81 SER A CA 1
ATOM 626 C C . SER A 1 81 ? -6.670 -9.450 23.462 1.00 39.94 81 SER A C 1
ATOM 628 O O . SER A 1 81 ? -7.867 -9.735 23.466 1.00 39.94 81 SER A O 1
ATOM 630 N N . VAL A 1 82 ? -5.794 -9.981 22.612 1.00 43.97 82 VAL A N 1
ATOM 631 C CA . VAL A 1 82 ? -6.047 -11.147 21.772 1.00 43.97 82 VAL A CA 1
ATOM 632 C C . VAL A 1 82 ? -6.346 -12.323 22.703 1.00 43.97 82 VAL A C 1
ATOM 634 O O . VAL A 1 82 ? -5.479 -13.130 23.033 1.00 43.97 82 VAL A O 1
ATOM 637 N N . LYS A 1 83 ? -7.595 -12.429 23.159 1.00 40.44 83 LYS A N 1
ATOM 638 C CA . LYS A 1 83 ? -8.185 -13.724 23.460 1.00 40.44 83 LYS A CA 1
ATOM 639 C C . LYS A 1 83 ? -8.442 -14.349 22.097 1.00 40.44 83 LYS A C 1
ATOM 641 O O . LYS A 1 83 ? -9.368 -13.962 21.398 1.00 40.44 83 LYS A O 1
ATOM 646 N N . ARG A 1 84 ? -7.567 -15.274 21.697 1.00 46.66 84 ARG A N 1
ATOM 647 C CA . ARG A 1 84 ? -7.845 -16.224 20.615 1.00 46.66 84 ARG A CA 1
ATOM 648 C C . ARG A 1 84 ? -9.115 -16.992 20.985 1.00 46.66 84 ARG A C 1
ATOM 650 O O . ARG A 1 84 ? -9.034 -17.983 21.702 1.00 46.66 84 ARG A O 1
ATOM 657 N N . SER A 1 85 ? -10.270 -16.539 20.525 1.00 39.25 85 SER A N 1
ATOM 658 C CA . SER A 1 85 ? -11.465 -17.369 20.432 1.00 39.25 85 SER A CA 1
ATOM 659 C C . SER A 1 85 ? -11.501 -17.942 19.022 1.00 39.25 85 SER A C 1
ATOM 661 O O . SER A 1 85 ? -11.913 -17.280 18.074 1.00 39.25 85 SER A O 1
ATOM 663 N N . TRP A 1 86 ? -10.999 -19.168 18.882 1.00 43.28 86 TRP A N 1
ATOM 664 C CA . TRP A 1 86 ? -11.363 -20.016 17.756 1.00 43.28 86 TRP A CA 1
ATOM 665 C C . TRP A 1 86 ? -12.799 -20.476 18.009 1.00 43.28 86 TRP A C 1
ATOM 667 O O . TRP A 1 86 ? -13.022 -21.380 18.810 1.00 43.28 86 TRP A O 1
ATOM 677 N N . GLU A 1 87 ? -13.775 -19.820 17.387 1.00 39.47 87 GLU A N 1
ATOM 678 C CA . GLU A 1 87 ? -15.124 -20.374 17.298 1.00 39.47 87 GLU A CA 1
ATOM 679 C C . GLU A 1 87 ? -15.128 -21.426 16.189 1.00 39.47 87 GLU A C 1
ATOM 681 O O . GLU A 1 87 ? -15.180 -21.116 14.999 1.00 39.47 87 GLU A O 1
ATOM 686 N N . VAL A 1 88 ? -15.030 -22.691 16.592 1.00 41.75 88 VAL A N 1
ATOM 687 C CA . VAL A 1 88 ? -15.423 -23.817 15.745 1.00 41.75 88 VAL A CA 1
ATOM 688 C C . VAL A 1 88 ? -16.949 -23.858 15.793 1.00 41.75 88 VAL A C 1
ATOM 690 O O . VAL A 1 88 ? -17.521 -24.101 16.856 1.00 41.75 88 VAL A O 1
ATOM 693 N N . LYS A 1 89 ? -17.611 -23.546 14.674 1.00 46.00 89 LYS A N 1
ATOM 694 C CA . LYS A 1 89 ? -19.065 -23.721 14.554 1.00 46.00 89 LYS A CA 1
ATOM 695 C C . LYS A 1 89 ? -19.413 -25.222 14.563 1.00 46.00 89 LYS A C 1
ATOM 697 O O . LYS A 1 89 ? -18.609 -25.998 14.043 1.00 46.00 89 LYS A O 1
ATOM 702 N N . PRO A 1 90 ? -20.556 -25.611 15.161 1.00 52.97 90 PRO A N 1
ATOM 703 C CA . PRO A 1 90 ? -21.042 -26.991 15.154 1.00 52.97 90 PRO A CA 1
ATOM 704 C C . PRO A 1 90 ? -21.403 -27.481 13.748 1.00 52.97 90 PRO A C 1
ATOM 706 O O . PRO A 1 90 ? -21.769 -26.633 12.899 1.00 52.97 90 PRO A O 1
#

Sequence (90 aa):
MPLIKFTVVAERLFVDDELSMDGLQLLAALVSNSKMGAISKRHAVLLGTENNLHKEQIENALEELLDLGYISYCSHTARESVKRSWEVKP

pLDDT: mean 71.46, std 16.32, range [39.25, 88.81]

Organism: NCBI:txid176102

Mean predicted aligned error: 11.14 Å

Foldseek 3Di:
DKKKAFPPPVVCLVPPPPQDPLLNLLLVQCVVPDDPRMDHPVVSQVSSVVSVHDPVSSVVSVVSCVVVPRIDIDDPPDPPPPPPDPPPDD

Secondary structure (DSSP, 8-state):
--EEEE---TTTTTT-TTS-HHHHHHHHHHHHT-BTTEEEHHHHHHHHHHTT--HHHHHHHHHHHHHTTSEEEE-TTS------------